Protein AF-A0A1V5J7W5-F1 (afdb_monomer_lite)

Foldseek 3Di:
DPPVPDDPVVVVVVVVLVVCQLAQPDDDDSSLVSVLVVLLLLLDPCNVVVVVVVVVVCVVVVNDDDLVVVLVVVLVSLVNRDRPDPVSVVPRNDDNVVSSVVSVVSSVVVVVVD

Secondary structure (DSSP, 8-state):
--TT---HHHHHHHHHHHHHTT-S---HHHHHHHHHHHHGGGGSTTHHHHHHHHHHHHHHTT----HHHHHHHHHHHHHHS---SHHHHHH-SS-HHHHHHHHHHHHHHHHTT-

Sequence (114 aa):
MSFYGFGPHTLEAVRELIASASSPEQTGMAGRVLHDAVYDFTGRVDFISMVDKLYREEKAYGKTGDPQVWFSELASRIGENRFLTETARRLRAVAEDEQLRALREFAGGRLDNA

Structure (mmCIF, N/CA/C/O backbone):
data_AF-A0A1V5J7W5-F1
#
_entry.id   AF-A0A1V5J7W5-F1
#
loop_
_atom_site.group_PDB
_atom_site.id
_atom_site.type_symbol
_atom_site.label_atom_id
_atom_site.label_alt_id
_atom_site.label_comp_id
_atom_site.label_asym_id
_atom_site.label_entity_id
_atom_site.label_seq_id
_atom_site.pdbx_PDB_ins_code
_atom_site.Cartn_x
_atom_site.Cartn_y
_atom_site.Cartn_z
_atom_site.occupancy
_atom_site.B_iso_or_equiv
_atom_site.auth_seq_id
_atom_site.auth_comp_id
_atom_site.auth_asym_id
_atom_site.auth_atom_id
_atom_site.pdbx_PDB_model_num
ATOM 1 N N . MET A 1 1 ? 33.704 -0.403 -13.407 1.00 49.72 1 MET A N 1
ATOM 2 C CA . MET A 1 1 ? 32.576 -1.282 -13.790 1.00 49.72 1 MET A CA 1
ATOM 3 C C . MET A 1 1 ? 31.672 -1.441 -12.579 1.00 49.72 1 MET A C 1
ATOM 5 O O . MET A 1 1 ? 32.203 -1.599 -11.487 1.00 49.72 1 MET A O 1
ATOM 9 N N . SER A 1 2 ? 30.351 -1.334 -12.739 1.00 67.44 2 SER A N 1
ATOM 10 C CA . SER A 1 2 ? 29.397 -1.630 -11.660 1.00 67.44 2 SER A CA 1
ATOM 11 C C . SER A 1 2 ? 29.455 -3.130 -11.322 1.00 67.44 2 SER A C 1
ATOM 13 O O . SER A 1 2 ? 29.638 -3.949 -12.220 1.00 67.44 2 SER A O 1
ATOM 15 N N . PHE A 1 3 ? 29.322 -3.498 -10.041 1.00 77.38 3 PHE A N 1
ATOM 16 C CA . PHE A 1 3 ? 29.461 -4.889 -9.560 1.00 77.38 3 PHE A CA 1
ATOM 17 C C . PHE A 1 3 ? 28.509 -5.874 -10.265 1.00 77.38 3 PHE A C 1
ATOM 19 O O . PHE A 1 3 ? 28.856 -7.029 -10.480 1.00 77.38 3 PHE A O 1
ATOM 26 N N . TYR A 1 4 ? 27.337 -5.391 -10.688 1.00 84.50 4 TYR A N 1
ATOM 27 C CA . TYR A 1 4 ? 26.308 -6.178 -11.374 1.00 84.50 4 TYR A CA 1
ATOM 28 C C . TYR A 1 4 ? 26.312 -6.031 -12.907 1.00 84.50 4 TYR A C 1
ATOM 30 O O . TYR A 1 4 ? 25.417 -6.540 -13.571 1.00 84.50 4 TYR A O 1
ATOM 38 N N . GLY A 1 5 ? 27.279 -5.316 -13.493 1.00 87.25 5 GLY A N 1
ATOM 39 C CA . GLY A 1 5 ? 27.411 -5.190 -14.951 1.00 87.25 5 GLY A CA 1
ATOM 40 C C . GLY A 1 5 ? 26.382 -4.287 -15.647 1.00 87.25 5 GLY A C 1
ATOM 41 O O . GLY A 1 5 ? 26.404 -4.181 -16.871 1.00 87.25 5 GLY A O 1
ATOM 42 N N . PHE A 1 6 ? 25.504 -3.602 -14.909 1.00 88.19 6 PHE A N 1
ATOM 43 C CA . PHE A 1 6 ? 24.546 -2.655 -15.487 1.00 88.19 6 PHE A CA 1
ATOM 44 C C . PHE A 1 6 ? 25.209 -1.337 -15.896 1.00 88.19 6 PHE A C 1
ATOM 46 O O . PHE A 1 6 ? 26.028 -0.777 -15.156 1.00 88.19 6 PHE A O 1
ATOM 53 N N . GLY A 1 7 ? 24.820 -0.826 -17.066 1.00 92.81 7 GLY A N 1
ATOM 54 C CA . GLY A 1 7 ? 25.260 0.475 -17.558 1.00 92.81 7 GLY A CA 1
ATOM 55 C C . GLY A 1 7 ? 24.638 1.649 -16.781 1.00 92.81 7 GLY A C 1
ATOM 56 O O . GLY A 1 7 ? 23.600 1.475 -16.136 1.00 92.81 7 GLY A O 1
ATOM 57 N N . PRO A 1 8 ? 25.222 2.861 -16.868 1.00 90.75 8 PRO A N 1
ATOM 58 C CA . PRO A 1 8 ? 24.736 4.042 -16.146 1.00 90.75 8 PRO A CA 1
ATOM 59 C C . PRO A 1 8 ? 23.266 4.385 -16.426 1.00 90.75 8 PRO A C 1
ATOM 61 O O . PRO A 1 8 ? 22.532 4.717 -15.503 1.00 90.75 8 PRO A O 1
ATOM 64 N N . HIS A 1 9 ? 22.812 4.235 -17.674 1.00 91.75 9 HIS A N 1
ATOM 65 C CA . HIS A 1 9 ? 21.417 4.489 -18.051 1.00 91.75 9 HIS A CA 1
ATOM 66 C C . HIS A 1 9 ? 20.428 3.554 -17.352 1.00 91.75 9 HIS A C 1
ATOM 68 O O . HIS A 1 9 ? 19.374 3.993 -16.907 1.00 91.75 9 HIS A O 1
ATOM 74 N N . THR A 1 10 ? 20.765 2.267 -17.232 1.00 92.25 10 THR A N 1
ATOM 75 C CA . THR A 1 10 ? 19.920 1.297 -16.523 1.00 92.25 10 THR A CA 1
ATOM 76 C C . THR A 1 10 ? 19.856 1.623 -15.040 1.00 92.25 10 THR A C 1
ATOM 78 O O . THR A 1 10 ? 18.783 1.557 -14.450 1.00 92.25 10 THR A O 1
ATOM 81 N N . LEU A 1 11 ? 20.992 1.997 -14.444 1.00 91.50 11 LEU A N 1
ATOM 82 C CA . LEU A 1 11 ? 21.034 2.383 -13.040 1.00 91.50 11 LEU A CA 1
ATOM 83 C C . LEU A 1 11 ? 20.133 3.591 -12.772 1.00 91.50 11 LEU A C 1
ATOM 85 O O . LEU A 1 11 ? 19.362 3.559 -11.818 1.00 91.50 11 LEU A O 1
ATOM 89 N N . GLU A 1 12 ? 20.196 4.620 -13.618 1.00 92.88 12 GLU A N 1
ATOM 90 C CA . GLU A 1 12 ? 19.371 5.814 -13.435 1.00 92.88 12 GLU A CA 1
ATOM 91 C C . GLU A 1 12 ? 17.881 5.516 -13.631 1.00 92.88 12 GLU A C 1
ATOM 93 O O . GLU A 1 12 ? 17.081 5.852 -12.764 1.00 92.88 12 GLU A O 1
ATOM 98 N N . ALA A 1 13 ? 17.516 4.761 -14.671 1.00 92.25 13 ALA A N 1
ATOM 99 C CA . ALA A 1 13 ? 16.128 4.352 -14.889 1.00 92.25 13 ALA A CA 1
ATOM 100 C C . ALA A 1 13 ? 15.554 3.549 -13.704 1.00 92.25 13 ALA A C 1
ATOM 102 O O . ALA A 1 13 ? 14.399 3.727 -13.324 1.00 92.25 13 ALA A O 1
ATOM 103 N N . VAL A 1 14 ? 16.355 2.672 -13.087 1.00 93.62 14 VAL A N 1
ATOM 104 C CA . VAL A 1 14 ? 15.935 1.922 -11.892 1.00 93.62 14 VAL A CA 1
ATOM 105 C C . VAL A 1 14 ? 15.791 2.842 -10.679 1.00 93.62 14 VAL A C 1
ATOM 107 O O . VAL A 1 14 ? 14.845 2.679 -9.912 1.00 93.62 14 VAL A O 1
ATOM 110 N N . ARG A 1 15 ? 16.692 3.816 -10.495 1.00 93.88 15 ARG A N 1
ATOM 111 C CA . ARG A 1 15 ? 16.582 4.798 -9.404 1.00 93.88 15 ARG A CA 1
ATOM 112 C C . ARG A 1 15 ? 15.307 5.622 -9.527 1.00 93.88 15 ARG A C 1
ATOM 114 O O . ARG A 1 15 ? 14.613 5.780 -8.528 1.00 93.88 15 ARG A O 1
ATOM 121 N N . GLU A 1 16 ? 14.988 6.088 -10.731 1.00 94.12 16 GLU A N 1
ATOM 122 C CA . GLU A 1 16 ? 13.747 6.812 -11.013 1.00 94.12 16 GLU A CA 1
ATOM 123 C C . GLU A 1 16 ? 12.516 5.945 -10.720 1.00 94.12 16 GLU A C 1
ATOM 125 O O . GLU A 1 16 ? 11.628 6.387 -9.994 1.00 94.12 16 GLU A O 1
ATOM 130 N N . LEU A 1 17 ? 12.498 4.690 -11.191 1.00 95.81 17 LEU A N 1
ATOM 131 C CA . LEU A 1 17 ? 11.405 3.747 -10.920 1.00 95.81 17 LEU A CA 1
ATOM 132 C C . LEU A 1 17 ? 11.196 3.497 -9.423 1.00 95.81 17 LEU A C 1
ATOM 134 O O . LEU A 1 17 ? 10.060 3.470 -8.959 1.00 95.81 17 LEU A O 1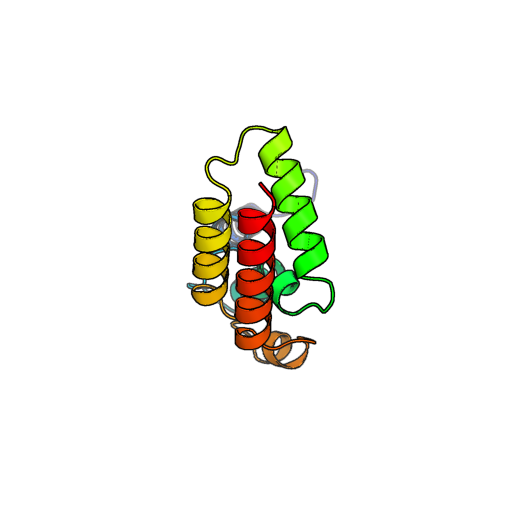
ATOM 138 N N . ILE A 1 18 ? 12.274 3.304 -8.657 1.00 95.88 18 ILE A N 1
ATOM 139 C CA . ILE A 1 18 ? 12.183 3.094 -7.205 1.00 95.88 18 ILE A CA 1
ATOM 140 C C . ILE A 1 18 ? 11.667 4.360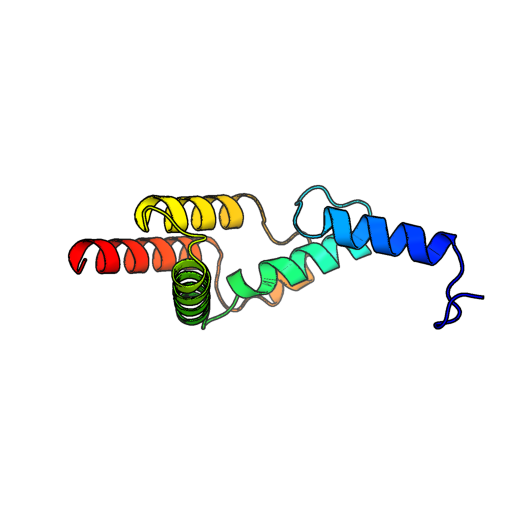 -6.516 1.00 95.88 18 ILE A C 1
ATOM 142 O O . ILE A 1 18 ? 10.815 4.268 -5.635 1.00 95.88 18 ILE A O 1
ATOM 146 N N . ALA A 1 19 ? 12.163 5.533 -6.913 1.00 95.75 19 ALA A N 1
ATOM 147 C CA . ALA A 1 19 ? 11.775 6.804 -6.311 1.00 95.75 19 ALA A CA 1
ATOM 148 C C . ALA A 1 19 ? 10.299 7.147 -6.556 1.00 95.75 19 ALA A C 1
ATOM 150 O O . ALA A 1 19 ? 9.661 7.729 -5.680 1.00 95.75 19 ALA A O 1
ATOM 151 N N . SER A 1 20 ? 9.746 6.777 -7.715 1.00 95.50 20 SER A N 1
ATOM 152 C CA . SER A 1 20 ? 8.338 7.013 -8.034 1.00 95.50 20 SER A CA 1
ATOM 153 C C . SER A 1 20 ? 7.410 5.882 -7.596 1.00 95.50 20 SER A C 1
ATOM 155 O O . SER A 1 20 ? 6.203 6.070 -7.666 1.00 95.50 20 SER A O 1
ATOM 157 N N . ALA A 1 21 ? 7.915 4.729 -7.143 1.00 96.25 21 ALA A N 1
ATOM 158 C CA . ALA A 1 21 ? 7.147 3.486 -7.012 1.00 96.25 21 ALA A CA 1
ATOM 159 C C . ALA A 1 21 ? 5.821 3.614 -6.241 1.00 96.25 21 ALA A C 1
ATOM 161 O O . ALA A 1 21 ? 4.859 2.935 -6.573 1.00 96.25 21 ALA A O 1
ATOM 162 N N . SER A 1 22 ? 5.741 4.473 -5.224 1.00 95.31 22 SER A N 1
ATOM 163 C CA . SER A 1 22 ? 4.534 4.644 -4.407 1.00 95.31 22 SER A CA 1
ATOM 164 C C . SER A 1 22 ? 3.567 5.725 -4.904 1.00 95.31 22 SER A C 1
ATOM 166 O O . SER A 1 22 ? 2.546 5.926 -4.255 1.00 95.31 22 SER A O 1
ATOM 168 N N . SER A 1 23 ? 3.883 6.442 -5.987 1.00 95.06 23 SER A N 1
ATOM 169 C CA . SER A 1 23 ? 3.038 7.498 -6.572 1.00 95.06 23 SER A CA 1
ATOM 170 C C . SER A 1 23 ? 2.111 6.920 -7.650 1.00 95.06 23 SER A C 1
ATOM 172 O O . SER A 1 23 ? 2.546 6.089 -8.444 1.00 95.06 23 SER A O 1
ATOM 174 N N . PRO A 1 24 ? 0.842 7.343 -7.741 1.00 95.06 24 PRO A N 1
ATOM 175 C CA . PRO A 1 24 ? -0.049 6.879 -8.804 1.00 95.06 24 PRO A CA 1
ATOM 176 C C . PRO A 1 24 ? 0.312 7.472 -10.184 1.00 95.06 24 PRO A C 1
ATOM 178 O O . PRO A 1 24 ? -0.065 6.922 -11.224 1.00 95.06 24 PRO A O 1
ATOM 181 N N . GLU A 1 25 ? 1.085 8.562 -10.230 1.00 95.19 25 GLU A N 1
ATOM 182 C CA . GLU A 1 25 ? 1.568 9.209 -11.452 1.00 95.19 25 GLU A CA 1
ATOM 183 C C . GLU A 1 25 ? 2.753 8.455 -12.076 1.00 95.19 25 GLU A C 1
ATOM 185 O O . GLU A 1 25 ? 3.906 8.881 -12.040 1.00 95.19 25 GLU A O 1
ATOM 190 N N . GLN A 1 26 ? 2.463 7.316 -12.702 1.00 95.81 26 GLN A N 1
ATOM 191 C CA . GLN A 1 26 ? 3.495 6.477 -13.311 1.00 95.81 26 GLN A CA 1
ATOM 192 C C . GLN A 1 26 ? 3.746 6.772 -14.792 1.00 95.81 26 GLN A C 1
ATOM 194 O O . GLN A 1 26 ? 2.822 6.812 -15.622 1.00 95.81 26 GLN A O 1
ATOM 199 N N . THR A 1 27 ? 5.032 6.864 -15.145 1.00 88.06 27 THR A N 1
ATOM 200 C CA . THR A 1 27 ? 5.515 6.912 -16.526 1.00 88.06 27 THR A CA 1
ATOM 201 C C . THR A 1 27 ? 5.823 5.493 -17.024 1.00 88.06 27 THR A C 1
ATOM 203 O O . THR A 1 27 ? 6.578 4.723 -16.434 1.00 88.06 27 THR A O 1
ATOM 206 N N . GLY A 1 28 ? 5.200 5.106 -18.140 1.00 93.12 28 GLY A N 1
ATOM 207 C CA . GLY A 1 28 ? 5.414 3.787 -18.745 1.00 93.12 28 GLY A CA 1
ATOM 208 C C . GLY A 1 28 ? 4.782 2.612 -17.985 1.00 93.12 28 GLY A C 1
ATOM 209 O O . GLY A 1 28 ? 4.035 2.779 -17.026 1.00 93.12 28 GLY A O 1
ATOM 210 N N . MET A 1 29 ? 5.017 1.394 -18.481 1.00 96.94 29 MET A N 1
ATOM 211 C CA . MET A 1 29 ? 4.395 0.177 -17.938 1.00 96.94 29 MET A CA 1
ATOM 212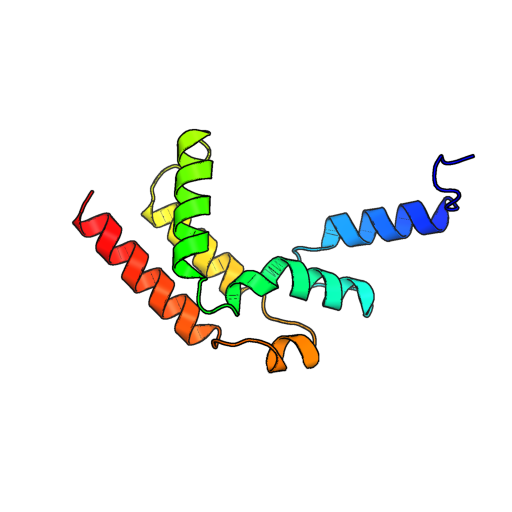 C C . MET A 1 29 ? 5.119 -0.355 -16.696 1.00 96.94 29 MET A C 1
ATOM 214 O O . MET A 1 29 ? 4.464 -0.795 -15.758 1.00 96.94 29 MET A O 1
ATOM 218 N N . ALA A 1 30 ? 6.454 -0.293 -16.668 1.00 96.50 30 ALA A N 1
ATOM 219 C CA . ALA A 1 30 ? 7.243 -0.799 -15.544 1.00 96.50 30 ALA A CA 1
ATOM 220 C C . ALA A 1 30 ? 6.889 -0.087 -14.229 1.00 96.50 30 ALA A C 1
ATOM 222 O O . ALA A 1 30 ? 6.668 -0.753 -13.223 1.00 96.50 30 ALA A O 1
ATOM 223 N N . GLY A 1 31 ? 6.746 1.242 -14.266 1.00 97.56 31 GLY A N 1
ATOM 224 C CA . GLY A 1 31 ? 6.316 2.030 -13.112 1.00 97.56 31 GLY A CA 1
ATOM 225 C C . GLY A 1 31 ? 4.913 1.656 -12.633 1.00 97.56 31 GLY A C 1
ATOM 226 O O . GLY A 1 31 ? 4.709 1.442 -11.445 1.00 97.56 31 GLY A O 1
ATOM 227 N N . ARG A 1 32 ? 3.957 1.467 -13.558 1.00 98.12 32 ARG A N 1
ATOM 228 C CA . ARG A 1 32 ? 2.591 1.024 -13.213 1.00 98.12 32 ARG A CA 1
ATOM 229 C C . ARG A 1 32 ? 2.570 -0.339 -12.527 1.00 98.12 32 ARG A C 1
ATOM 231 O O . ARG A 1 32 ? 1.868 -0.508 -11.542 1.00 98.12 32 ARG A O 1
ATOM 238 N N . VAL A 1 33 ? 3.344 -1.296 -13.040 1.00 97.81 33 VAL A N 1
ATOM 239 C CA . VAL A 1 33 ? 3.457 -2.633 -12.438 1.00 97.81 33 VAL A CA 1
ATOM 240 C C . VAL A 1 33 ? 4.119 -2.561 -11.062 1.00 97.81 33 VAL A C 1
ATOM 242 O O . VAL A 1 33 ? 3.689 -3.253 -10.144 1.00 97.81 33 VAL A O 1
ATOM 245 N N . LEU A 1 34 ? 5.151 -1.727 -10.903 1.00 97.75 34 LEU A N 1
ATOM 246 C CA . LEU A 1 34 ? 5.832 -1.566 -9.622 1.00 97.75 34 LEU A CA 1
ATOM 247 C C . LEU A 1 34 ? 4.936 -0.885 -8.577 1.00 97.75 34 LEU A C 1
ATOM 249 O O . LEU A 1 34 ? 4.905 -1.338 -7.438 1.00 97.75 34 LEU A O 1
ATOM 253 N N . HIS A 1 35 ? 4.173 0.140 -8.966 1.00 97.88 35 HIS A N 1
ATOM 254 C CA . HIS A 1 35 ? 3.166 0.770 -8.106 1.00 97.88 35 HIS A CA 1
ATOM 255 C C . HIS A 1 35 ? 2.106 -0.225 -7.649 1.00 97.88 35 HIS A C 1
ATOM 257 O O . HIS A 1 35 ? 1.880 -0.365 -6.448 1.00 97.88 35 HIS A O 1
ATOM 263 N N . ASP A 1 36 ? 1.557 -1.008 -8.579 1.00 97.38 36 ASP A N 1
ATOM 264 C CA . ASP A 1 36 ? 0.613 -2.070 -8.235 1.00 97.38 36 ASP A CA 1
ATOM 265 C C . ASP A 1 36 ? 1.216 -3.060 -7.229 1.00 97.38 36 ASP A C 1
ATOM 267 O O . ASP A 1 36 ? 0.542 -3.453 -6.283 1.00 97.38 36 ASP A O 1
ATOM 271 N N . ALA A 1 37 ? 2.496 -3.421 -7.376 1.00 96.38 37 ALA A N 1
ATOM 272 C CA . ALA A 1 37 ? 3.184 -4.310 -6.442 1.00 96.38 37 ALA A CA 1
ATOM 273 C C . ALA A 1 37 ? 3.393 -3.685 -5.048 1.00 96.38 37 ALA A C 1
ATOM 275 O O . ALA A 1 37 ? 3.296 -4.395 -4.047 1.00 96.38 37 ALA A O 1
ATOM 276 N N . VAL A 1 38 ? 3.646 -2.372 -4.957 1.00 96.06 38 VAL A N 1
ATOM 277 C CA . VAL A 1 38 ? 3.737 -1.648 -3.672 1.00 96.06 38 VAL A CA 1
ATOM 278 C C . VAL A 1 38 ? 2.404 -1.702 -2.919 1.00 96.06 38 VAL A C 1
ATOM 280 O O . VAL A 1 38 ? 2.396 -1.877 -1.700 1.00 96.06 38 VAL A O 1
ATOM 283 N N . TYR A 1 39 ? 1.282 -1.587 -3.634 1.00 95.56 39 TYR A N 1
ATOM 284 C CA . TYR A 1 39 ? -0.064 -1.553 -3.053 1.00 95.56 39 TYR A CA 1
ATOM 285 C C . TYR A 1 39 ? -0.802 -2.900 -3.081 1.00 95.56 39 TYR A C 1
ATOM 287 O O . TYR A 1 39 ? -1.923 -2.983 -2.580 1.00 95.56 39 TYR A O 1
ATOM 295 N N . ASP A 1 40 ? -0.180 -3.976 -3.574 1.00 95.25 40 ASP A N 1
ATOM 296 C CA . ASP A 1 40 ? -0.792 -5.310 -3.708 1.00 95.25 40 ASP A CA 1
ATOM 297 C C . ASP A 1 40 ? -1.366 -5.839 -2.387 1.00 95.25 40 ASP A C 1
ATOM 299 O O . ASP A 1 40 ? -2.417 -6.481 -2.359 1.00 95.25 40 ASP A O 1
ATOM 303 N N . PHE A 1 41 ? -0.743 -5.479 -1.259 1.00 93.12 41 PHE A N 1
ATOM 304 C CA . PHE A 1 41 ? -1.217 -5.879 0.066 1.00 93.12 41 PHE A CA 1
ATOM 305 C C . PHE A 1 41 ? -2.658 -5.440 0.363 1.00 93.12 41 PHE A C 1
ATOM 307 O O . PHE A 1 41 ? -3.350 -6.107 1.133 1.00 93.12 41 PHE A O 1
ATOM 314 N N . THR A 1 42 ? -3.128 -4.365 -0.275 1.00 93.75 42 THR A N 1
ATOM 315 C CA . THR A 1 42 ? -4.501 -3.861 -0.144 1.00 93.75 42 THR A CA 1
ATOM 316 C C . THR A 1 42 ?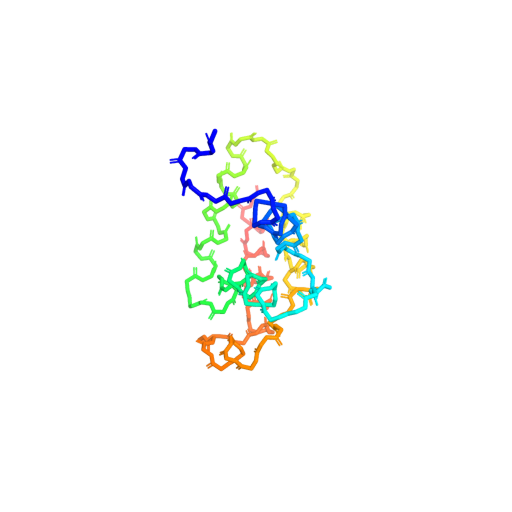 -5.526 -4.784 -0.796 1.00 93.75 42 THR A C 1
ATOM 318 O O . THR A 1 42 ? -6.684 -4.759 -0.414 1.00 93.75 42 THR A O 1
ATOM 321 N N . GLY A 1 43 ? -5.135 -5.652 -1.731 1.00 93.31 43 GLY A N 1
ATOM 322 C CA . GLY A 1 43 ? -6.033 -6.606 -2.387 1.00 93.31 43 GLY A CA 1
ATOM 323 C C . GLY A 1 43 ? -6.139 -7.964 -1.689 1.00 93.31 43 GLY A C 1
ATOM 324 O O . GLY A 1 43 ? -6.846 -8.843 -2.188 1.00 93.31 43 GLY A O 1
ATOM 325 N N . ARG A 1 44 ? -5.424 -8.174 -0.575 1.00 95.44 44 ARG A N 1
ATOM 326 C CA . ARG A 1 44 ? -5.263 -9.491 0.059 1.00 95.44 44 ARG A CA 1
ATOM 327 C C . ARG A 1 44 ? -6.259 -9.758 1.185 1.00 95.44 44 ARG A C 1
ATOM 329 O O . ARG A 1 44 ? -6.617 -8.870 1.950 1.00 95.44 44 ARG A O 1
ATOM 336 N N . VAL A 1 45 ? -6.621 -11.027 1.358 1.00 95.81 45 VAL A N 1
ATOM 337 C CA . VAL A 1 45 ? -7.539 -11.482 2.422 1.00 95.81 45 VAL A CA 1
ATOM 338 C C . VAL A 1 45 ? -6.987 -11.290 3.840 1.00 95.81 45 VAL A C 1
ATOM 340 O O . VAL A 1 45 ? -7.750 -11.156 4.788 1.00 95.81 45 VAL A O 1
ATOM 343 N N . ASP A 1 46 ? -5.663 -11.257 4.000 1.00 96.06 46 ASP A N 1
ATOM 344 C CA . ASP A 1 46 ? -4.968 -11.072 5.279 1.00 96.06 46 ASP A CA 1
ATOM 345 C C . ASP A 1 46 ? -4.593 -9.604 5.563 1.00 96.06 46 ASP A C 1
ATOM 347 O O . ASP A 1 46 ? -3.830 -9.330 6.493 1.00 96.06 46 ASP A O 1
ATOM 351 N N . PHE A 1 47 ? -5.150 -8.658 4.797 1.00 95.75 47 PHE A N 1
ATOM 352 C CA . PHE A 1 47 ? -4.871 -7.220 4.875 1.00 95.75 47 PHE A CA 1
ATOM 353 C C . PHE A 1 47 ? -4.897 -6.663 6.306 1.00 95.75 47 PHE A C 1
ATOM 355 O O . PHE A 1 47 ? -3.895 -6.113 6.760 1.00 95.75 47 PHE A O 1
ATOM 362 N N . ILE A 1 48 ? -5.981 -6.868 7.064 1.00 96.00 48 ILE A N 1
ATOM 363 C CA . ILE A 1 48 ? -6.106 -6.331 8.434 1.00 96.00 48 ILE A CA 1
ATOM 364 C C . ILE A 1 48 ? -5.027 -6.884 9.370 1.00 96.00 48 ILE A C 1
ATOM 366 O O . ILE A 1 48 ? -4.450 -6.146 10.167 1.00 96.00 48 ILE A O 1
ATOM 370 N N . SER A 1 49 ? -4.697 -8.171 9.240 1.00 95.62 49 SER A N 1
ATOM 371 C CA . SER A 1 49 ? -3.637 -8.787 10.045 1.00 95.62 49 SER A CA 1
ATOM 372 C C . SER A 1 49 ? -2.252 -8.227 9.706 1.00 95.62 49 SER A C 1
ATOM 374 O O . SER A 1 49 ? -1.419 -8.088 10.601 1.00 95.62 49 SER A O 1
ATOM 376 N N . MET A 1 50 ? -1.984 -7.898 8.438 1.00 95.81 50 MET A N 1
ATOM 377 C CA . MET A 1 50 ? -0.748 -7.209 8.049 1.00 95.81 50 MET A CA 1
ATOM 378 C C . MET A 1 50 ? -0.707 -5.770 8.562 1.00 95.81 50 MET A C 1
ATOM 380 O O . MET A 1 50 ? 0.317 -5.350 9.095 1.00 95.81 50 MET A O 1
ATOM 384 N N . VAL A 1 51 ? -1.813 -5.034 8.449 1.00 95.56 51 VAL A N 1
ATOM 385 C CA . VAL A 1 51 ? -1.909 -3.648 8.919 1.00 95.56 51 VAL A CA 1
ATOM 386 C C . VAL A 1 51 ? -1.687 -3.552 10.430 1.00 95.56 51 VAL A C 1
ATOM 388 O O . VAL A 1 51 ? -0.931 -2.694 10.874 1.00 95.56 51 VAL A O 1
ATOM 391 N N . ASP A 1 52 ? -2.272 -4.449 11.229 1.00 95.31 52 ASP A N 1
ATOM 392 C CA . ASP A 1 52 ? -2.043 -4.475 12.681 1.00 95.31 52 ASP A CA 1
ATOM 393 C C . ASP A 1 52 ? -0.576 -4.767 13.030 1.00 95.31 52 ASP A C 1
ATOM 395 O O . ASP A 1 52 ? -0.017 -4.143 13.931 1.00 95.31 52 ASP A O 1
ATOM 399 N N . LYS A 1 53 ? 0.084 -5.674 12.296 1.00 96.06 53 LYS A N 1
ATOM 400 C CA . LYS A 1 53 ? 1.523 -5.933 12.471 1.00 96.06 53 LYS A CA 1
ATOM 401 C C . LYS A 1 53 ? 2.357 -4.694 12.152 1.00 96.06 53 LYS A C 1
ATOM 403 O O . LYS A 1 53 ? 3.195 -4.329 12.972 1.00 96.06 53 LYS A O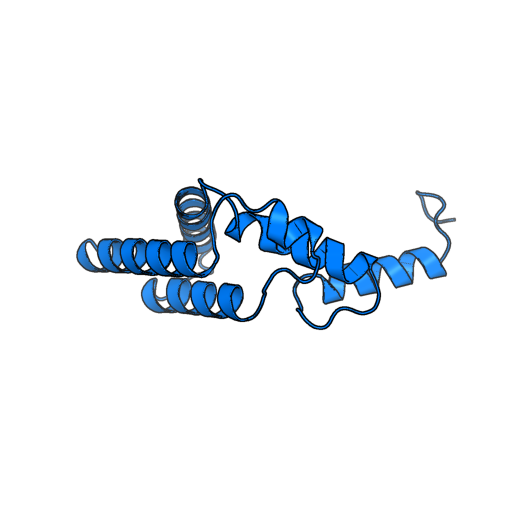 1
ATOM 408 N N . LEU A 1 54 ? 2.084 -4.033 11.024 1.00 95.44 54 LEU A N 1
ATOM 409 C CA . LEU A 1 54 ? 2.764 -2.799 10.625 1.00 95.44 54 LEU A CA 1
ATOM 410 C C . LEU A 1 54 ? 2.580 -1.701 11.679 1.00 95.44 54 LEU A C 1
ATOM 412 O O . LEU A 1 54 ? 3.555 -1.100 12.116 1.00 95.44 54 LEU A O 1
ATOM 416 N N . TYR A 1 55 ? 1.348 -1.489 12.147 1.00 95.81 55 TYR A N 1
ATOM 417 C CA . TYR A 1 55 ? 1.059 -0.507 13.190 1.00 95.81 55 TYR A CA 1
ATOM 418 C C . TYR A 1 55 ? 1.848 -0.791 14.475 1.00 95.81 55 TYR A C 1
ATOM 420 O O . TYR A 1 55 ? 2.457 0.109 15.050 1.00 95.81 55 TYR A O 1
ATOM 428 N N . ARG A 1 56 ? 1.864 -2.049 14.939 1.00 94.81 56 ARG A N 1
ATOM 429 C CA . ARG A 1 56 ? 2.613 -2.443 16.145 1.00 94.81 56 ARG A CA 1
ATOM 430 C C . ARG A 1 56 ? 4.114 -2.234 15.978 1.00 94.81 56 ARG A C 1
ATOM 432 O O . ARG A 1 56 ? 4.758 -1.786 16.924 1.00 94.81 56 ARG A O 1
ATOM 439 N N . GLU A 1 57 ? 4.654 -2.554 14.806 1.00 97.12 57 GLU A N 1
ATOM 440 C CA . GLU A 1 57 ? 6.062 -2.339 14.481 1.00 97.12 57 GLU A CA 1
ATOM 441 C C . GLU A 1 57 ? 6.407 -0.846 14.512 1.00 97.12 57 GLU A C 1
ATOM 443 O O . GLU A 1 57 ? 7.284 -0.428 15.267 1.00 97.12 57 GLU A O 1
ATOM 448 N N . GLU A 1 58 ? 5.674 -0.013 13.774 1.00 96.12 58 GLU A N 1
ATOM 449 C CA . GLU A 1 58 ? 5.908 1.432 13.746 1.00 96.12 58 GLU A CA 1
ATOM 450 C C . GLU A 1 58 ? 5.731 2.075 15.125 1.00 96.12 58 GLU A C 1
ATOM 452 O O . GLU A 1 58 ? 6.524 2.940 15.507 1.00 96.12 58 GLU A O 1
ATOM 457 N N . LYS A 1 59 ? 4.756 1.605 15.912 1.00 94.50 59 LYS A N 1
ATOM 458 C CA . LYS A 1 59 ? 4.561 2.041 17.296 1.00 94.50 59 LYS A CA 1
ATOM 459 C C . LYS A 1 59 ? 5.755 1.687 18.176 1.00 94.50 59 LYS A C 1
ATOM 461 O O . LYS A 1 59 ? 6.201 2.532 18.949 1.00 94.50 59 LYS A O 1
ATOM 466 N N . ALA A 1 60 ? 6.297 0.476 18.052 1.00 95.12 60 ALA A N 1
ATOM 467 C CA . ALA A 1 60 ? 7.478 0.052 18.804 1.00 95.12 60 ALA A CA 1
ATOM 468 C C . ALA A 1 60 ? 8.720 0.896 18.465 1.00 95.12 60 ALA A C 1
ATOM 470 O O . ALA A 1 60 ? 9.541 1.156 19.342 1.00 95.12 60 ALA A O 1
ATOM 471 N N . TYR A 1 61 ? 8.826 1.379 17.224 1.00 95.94 61 TYR A N 1
ATOM 472 C CA . TYR A 1 61 ? 9.874 2.309 16.792 1.00 95.94 61 TYR A CA 1
ATOM 473 C C . TYR A 1 61 ? 9.568 3.790 17.081 1.00 95.94 61 TYR A C 1
ATOM 475 O O . TYR A 1 61 ? 10.353 4.652 16.688 1.00 95.94 61 TYR A O 1
ATOM 483 N N . GLY A 1 62 ? 8.447 4.111 17.739 1.00 93.38 62 GLY A N 1
ATOM 484 C CA . GLY A 1 62 ? 8.055 5.490 18.047 1.00 93.38 62 GLY A CA 1
ATOM 485 C C . GLY A 1 62 ? 7.674 6.327 16.820 1.00 93.38 62 GLY A C 1
ATOM 486 O O . GLY A 1 62 ? 7.722 7.552 16.880 1.00 93.38 62 GLY A O 1
ATOM 487 N N . LYS A 1 63 ? 7.317 5.682 15.701 1.00 90.75 63 LYS A N 1
ATOM 488 C CA . LYS A 1 63 ? 6.927 6.343 14.443 1.00 90.75 63 LYS A CA 1
ATOM 489 C C . LYS A 1 63 ? 5.446 6.716 14.389 1.00 90.75 63 LYS A C 1
ATOM 491 O O . LYS A 1 63 ? 5.046 7.474 13.515 1.00 90.75 63 LYS A O 1
ATOM 496 N N . THR A 1 64 ? 4.634 6.186 15.301 1.00 88.19 64 THR A N 1
ATOM 497 C CA . THR A 1 64 ? 3.192 6.459 15.357 1.00 88.19 64 THR A CA 1
ATOM 498 C C . THR A 1 64 ? 2.859 7.382 16.520 1.00 88.19 64 THR A C 1
ATOM 500 O O . THR A 1 64 ? 3.327 7.151 17.637 1.00 88.19 64 THR A O 1
ATOM 503 N N . GLY A 1 65 ? 1.989 8.361 16.279 1.00 83.38 65 GLY A N 1
ATOM 504 C CA . GLY A 1 65 ? 1.330 9.136 17.328 1.00 83.38 65 GLY A CA 1
ATOM 505 C C . GLY A 1 65 ? -0.022 8.527 17.697 1.00 83.38 65 GLY A C 1
ATOM 506 O O . GLY A 1 65 ? -0.113 7.383 18.145 1.00 83.38 65 GLY A O 1
ATOM 507 N N . ASP A 1 66 ? -1.074 9.310 17.481 1.00 90.00 66 ASP A N 1
ATOM 508 C CA . ASP A 1 66 ? -2.460 8.899 17.683 1.00 90.00 66 ASP A CA 1
ATOM 509 C C . ASP A 1 66 ? -2.839 7.739 16.728 1.00 90.00 66 ASP A C 1
ATOM 511 O O . ASP A 1 66 ? -2.691 7.879 15.507 1.00 90.00 66 ASP A O 1
ATOM 515 N N . PRO A 1 67 ? -3.333 6.594 17.248 1.00 90.81 67 PRO A N 1
ATOM 516 C CA . PRO A 1 67 ? -3.829 5.501 16.417 1.00 90.81 67 PRO A CA 1
ATOM 517 C C . PRO A 1 67 ? -4.884 5.945 15.395 1.00 90.81 67 PRO A C 1
ATOM 519 O O . PRO A 1 67 ? -4.851 5.487 14.255 1.00 90.81 67 PRO A O 1
ATOM 522 N N . GLN A 1 68 ? -5.803 6.836 15.773 1.00 90.38 68 GLN A N 1
ATOM 523 C CA . GLN A 1 68 ? -6.866 7.316 14.892 1.00 90.38 68 GLN A CA 1
ATOM 524 C C . GLN A 1 68 ? -6.289 8.061 13.687 1.00 90.38 68 GLN A C 1
ATOM 526 O O . GLN A 1 68 ? -6.711 7.820 12.553 1.00 90.38 68 GLN A O 1
ATOM 531 N N . VAL A 1 69 ? -5.296 8.920 13.926 1.00 92.50 69 VAL A N 1
ATOM 532 C CA . VAL A 1 69 ? -4.582 9.637 12.861 1.00 92.50 69 VAL A CA 1
ATOM 533 C C . VAL A 1 69 ? -3.878 8.637 11.947 1.00 92.50 69 VAL A C 1
ATOM 535 O O . VAL A 1 69 ? -4.092 8.673 10.739 1.00 92.50 69 VAL A O 1
ATOM 538 N N . TRP A 1 70 ? -3.146 7.675 12.515 1.00 95.19 70 TRP A N 1
ATOM 539 C CA . TRP A 1 70 ? -2.407 6.675 11.740 1.00 95.19 70 TRP A CA 1
ATOM 540 C C . TRP A 1 70 ? -3.311 5.839 10.817 1.00 95.19 70 TRP A C 1
ATOM 542 O O . TRP A 1 70 ? -3.028 5.675 9.629 1.00 95.19 70 TRP A O 1
ATOM 552 N N . PHE A 1 71 ? -4.438 5.330 11.331 1.00 94.94 71 PHE A N 1
ATOM 553 C CA . PHE A 1 71 ? -5.380 4.553 10.516 1.00 94.94 71 PHE A CA 1
ATOM 554 C C . PHE A 1 71 ? -6.088 5.416 9.463 1.00 94.94 71 PHE A C 1
ATOM 556 O O . PHE A 1 71 ? -6.349 4.933 8.359 1.00 94.94 71 PHE A O 1
ATOM 563 N N . SER A 1 72 ? -6.375 6.685 9.771 1.00 93.31 72 SER A N 1
ATOM 564 C CA . SER A 1 72 ? -6.956 7.627 8.808 1.00 93.31 72 SER A CA 1
ATOM 565 C C . SER A 1 72 ? -5.989 7.939 7.662 1.00 93.31 72 SER A C 1
ATOM 567 O O . SER A 1 72 ? -6.398 7.942 6.501 1.00 93.31 72 SER A O 1
ATOM 569 N N . GLU A 1 73 ? -4.708 8.158 7.963 1.00 94.44 73 GLU A N 1
ATOM 570 C CA . GLU A 1 73 ? -3.660 8.379 6.960 1.00 94.44 73 GLU A CA 1
ATOM 571 C C . GLU A 1 73 ? -3.486 7.155 6.056 1.00 94.44 73 GLU A C 1
ATOM 573 O O . GLU A 1 73 ? -3.438 7.287 4.831 1.00 94.44 73 GLU A O 1
ATOM 578 N N . LEU A 1 74 ? -3.476 5.948 6.635 1.00 94.38 74 LEU A N 1
ATOM 579 C CA . LEU A 1 74 ? -3.433 4.711 5.860 1.00 94.38 74 LEU A CA 1
ATOM 580 C C . LEU A 1 74 ? -4.642 4.582 4.923 1.00 94.38 74 LEU A C 1
ATOM 582 O O . LEU A 1 74 ? -4.471 4.219 3.760 1.00 94.38 74 LEU A O 1
ATOM 586 N N . ALA A 1 75 ? -5.848 4.893 5.405 1.00 93.94 75 ALA A N 1
ATOM 587 C CA . ALA A 1 75 ? -7.056 4.855 4.586 1.00 93.94 75 ALA A CA 1
ATOM 588 C C . ALA A 1 75 ? -6.991 5.854 3.415 1.00 93.94 75 ALA A C 1
ATOM 590 O O . ALA A 1 75 ? -7.348 5.484 2.296 1.00 93.94 75 ALA A O 1
ATOM 591 N N . SER A 1 76 ? -6.497 7.080 3.648 1.00 93.50 76 SER A N 1
ATOM 592 C CA . SER A 1 76 ? -6.288 8.078 2.582 1.00 93.50 76 SER A CA 1
ATOM 593 C C . SER A 1 76 ? -5.293 7.567 1.549 1.00 93.50 76 SER A C 1
ATOM 595 O O . SER A 1 76 ? -5.596 7.530 0.359 1.00 93.50 76 SER A O 1
ATOM 597 N N . ARG A 1 77 ? -4.146 7.054 2.014 1.00 92.56 77 ARG A N 1
ATOM 598 C CA . ARG A 1 77 ? -3.095 6.521 1.145 1.00 92.56 77 ARG A CA 1
ATOM 599 C C . ARG A 1 77 ? -3.616 5.400 0.248 1.00 92.56 77 ARG A C 1
ATOM 601 O O . ARG A 1 77 ? -3.290 5.385 -0.930 1.00 92.56 77 ARG A O 1
ATOM 608 N N . ILE A 1 78 ? -4.424 4.481 0.779 1.00 91.50 78 ILE A N 1
ATOM 609 C CA . ILE A 1 78 ? -5.027 3.395 -0.012 1.00 91.50 78 ILE A CA 1
ATOM 610 C C . ILE A 1 78 ? -6.005 3.953 -1.052 1.00 91.50 78 ILE A C 1
ATOM 612 O O . ILE A 1 78 ? -5.934 3.563 -2.213 1.00 91.50 78 ILE A O 1
ATOM 616 N N . GLY A 1 79 ? -6.881 4.884 -0.664 1.00 91.31 79 GLY A N 1
ATOM 617 C CA . GLY A 1 79 ? -7.859 5.474 -1.585 1.00 91.31 79 GLY A CA 1
ATOM 618 C C . GLY A 1 79 ? -7.228 6.302 -2.711 1.00 91.31 79 GLY A C 1
ATOM 619 O O . GLY A 1 79 ? -7.737 6.319 -3.830 1.00 91.31 79 GLY A O 1
ATOM 620 N N . GLU A 1 80 ? -6.104 6.964 -2.436 1.00 93.06 80 GLU A N 1
ATOM 621 C CA . GLU A 1 80 ? -5.338 7.742 -3.419 1.00 93.06 80 GLU A CA 1
ATOM 622 C C . GLU A 1 80 ? -4.516 6.855 -4.371 1.00 93.06 80 GLU A C 1
ATOM 624 O O . GLU A 1 80 ? -4.195 7.272 -5.484 1.00 93.06 80 GLU A O 1
ATOM 629 N N . ASN A 1 81 ? -4.191 5.620 -3.970 1.00 93.50 81 ASN A N 1
ATOM 630 C CA . ASN A 1 81 ? -3.255 4.745 -4.677 1.00 93.50 81 ASN A CA 1
ATOM 631 C C . ASN A 1 81 ? -3.913 3.465 -5.187 1.00 93.50 81 ASN A C 1
ATOM 633 O O . ASN A 1 81 ? -3.640 2.354 -4.731 1.00 93.50 81 ASN A O 1
ATOM 637 N N . ARG A 1 82 ? -4.767 3.634 -6.192 1.00 91.38 82 ARG A N 1
ATOM 638 C CA . ARG A 1 82 ? -5.474 2.527 -6.842 1.00 91.38 82 ARG A CA 1
ATOM 639 C C . ARG A 1 82 ? -4.582 1.748 -7.797 1.00 91.38 82 ARG A C 1
ATOM 641 O O . ARG A 1 82 ? -3.690 2.319 -8.417 1.00 91.38 82 ARG A O 1
ATOM 648 N N . PHE A 1 83 ? -4.928 0.479 -8.018 1.00 95.19 83 PHE A N 1
ATOM 649 C CA . PHE A 1 83 ? -4.280 -0.336 -9.043 1.00 95.19 83 PHE A CA 1
ATOM 650 C C . PHE A 1 83 ? -4.392 0.301 -10.432 1.00 95.19 83 PHE A C 1
ATOM 652 O O . PHE A 1 83 ? -5.495 0.575 -10.920 1.00 95.19 83 PHE A O 1
ATOM 659 N N . LEU A 1 84 ? -3.253 0.473 -11.092 1.00 96.88 84 LEU A N 1
ATOM 660 C CA . LEU A 1 84 ? -3.076 1.117 -12.384 1.00 96.88 84 LEU A CA 1
ATOM 661 C C . LEU A 1 84 ? -3.242 0.130 -13.543 1.00 96.88 84 LEU A C 1
ATOM 663 O O . LEU A 1 84 ? -3.804 0.505 -14.580 1.00 96.88 84 LEU A O 1
ATOM 667 N N . THR A 1 85 ? -2.836 -1.134 -13.387 1.00 97.44 85 THR A N 1
ATOM 668 C CA . THR A 1 85 ? -2.958 -2.149 -14.446 1.00 97.44 85 THR A CA 1
ATOM 669 C C . THR A 1 85 ? -4.246 -2.971 -14.359 1.00 97.44 85 THR A C 1
ATOM 671 O O . THR A 1 85 ? -4.796 -3.238 -13.290 1.00 97.44 85 THR A O 1
ATOM 674 N N . GLU A 1 86 ? -4.725 -3.430 -15.520 1.00 96.94 86 GLU A N 1
ATOM 675 C CA . GLU A 1 86 ? -5.857 -4.364 -15.610 1.00 96.94 86 GLU A CA 1
ATOM 676 C C . GLU A 1 86 ? -5.573 -5.691 -14.902 1.00 96.94 86 GLU A C 1
ATOM 678 O O . GLU A 1 86 ? -6.468 -6.279 -14.300 1.00 96.94 86 GLU A O 1
ATOM 683 N N . THR A 1 87 ? -4.327 -6.163 -14.962 1.00 96.62 87 THR A N 1
ATOM 684 C CA . THR A 1 87 ? -3.920 -7.423 -14.338 1.00 96.62 87 THR A CA 1
ATOM 685 C C . THR A 1 87 ? -4.056 -7.348 -12.821 1.00 96.62 87 THR A C 1
ATOM 687 O O . THR A 1 87 ? -4.732 -8.196 -12.246 1.00 96.62 87 THR A O 1
ATOM 690 N N . ALA A 1 88 ? -3.506 -6.316 -12.174 1.00 96.12 88 ALA A N 1
ATOM 691 C CA . ALA A 1 88 ? -3.615 -6.161 -10.722 1.00 96.12 88 ALA A CA 1
ATOM 692 C C . ALA A 1 88 ? -5.076 -6.006 -10.268 1.00 96.12 88 ALA A C 1
ATOM 694 O O . ALA A 1 88 ? -5.517 -6.671 -9.329 1.00 96.12 88 ALA A O 1
ATOM 695 N N . ARG A 1 89 ? -5.884 -5.233 -11.014 1.00 95.25 89 ARG A N 1
ATOM 696 C CA . ARG A 1 89 ? -7.330 -5.111 -10.755 1.00 95.25 89 ARG A CA 1
ATOM 697 C C . ARG A 1 89 ? -8.075 -6.449 -10.798 1.00 95.25 89 ARG A C 1
ATOM 699 O O . ARG A 1 89 ? -9.066 -6.591 -10.087 1.00 95.25 89 ARG A O 1
ATOM 706 N N . ARG A 1 90 ? -7.633 -7.407 -11.620 1.00 95.00 90 ARG A N 1
ATOM 707 C CA . ARG A 1 90 ? -8.239 -8.748 -11.740 1.00 95.00 90 ARG A CA 1
ATOM 708 C C . ARG A 1 90 ? -7.710 -9.751 -10.721 1.00 95.00 90 ARG A C 1
ATOM 710 O O . ARG A 1 90 ? -8.445 -10.661 -10.362 1.00 95.00 90 ARG A O 1
ATOM 717 N N . LEU A 1 91 ? -6.452 -9.618 -10.305 1.00 94.69 91 LEU A N 1
ATOM 718 C CA . LEU A 1 91 ? -5.802 -10.561 -9.390 1.00 94.69 91 LEU A CA 1
ATOM 719 C C . LEU A 1 91 ? -6.129 -10.311 -7.914 1.00 94.69 91 LEU A C 1
ATOM 721 O O . LEU A 1 91 ? -5.922 -11.208 -7.099 1.00 94.69 91 LEU A O 1
ATOM 725 N N . ARG A 1 92 ? -6.651 -9.130 -7.561 1.00 93.19 92 ARG A N 1
ATOM 726 C CA . ARG A 1 92 ? -7.071 -8.840 -6.184 1.00 93.19 92 ARG A CA 1
ATOM 727 C C . ARG A 1 92 ? -8.123 -9.842 -5.700 1.00 93.19 92 ARG A C 1
ATOM 729 O O . ARG A 1 92 ? -9.078 -10.149 -6.413 1.00 93.19 92 ARG A O 1
ATOM 736 N N . ALA A 1 93 ? -7.971 -10.300 -4.462 1.00 93.94 93 ALA A N 1
ATOM 737 C CA . ALA A 1 93 ? -8.942 -11.180 -3.820 1.00 93.94 93 ALA A CA 1
ATOM 738 C C . ALA A 1 93 ? -10.112 -10.394 -3.209 1.00 93.94 93 ALA A C 1
ATOM 740 O O . ALA A 1 93 ? -11.224 -10.909 -3.131 1.00 93.94 93 ALA A O 1
ATOM 741 N N . VAL A 1 94 ? -9.859 -9.152 -2.789 1.00 93.75 94 VAL A N 1
ATOM 742 C CA . VAL A 1 94 ? -10.827 -8.286 -2.105 1.00 93.75 94 VAL A CA 1
ATOM 743 C C . VAL A 1 94 ? -10.882 -6.924 -2.799 1.00 93.75 94 VAL A C 1
ATOM 745 O O . VAL A 1 94 ? -9.871 -6.426 -3.303 1.00 93.75 94 VAL A O 1
ATOM 748 N N . ALA A 1 95 ? -12.072 -6.326 -2.863 1.00 92.06 95 ALA A N 1
ATOM 749 C CA . ALA A 1 95 ? -12.259 -4.994 -3.430 1.00 92.06 95 ALA A CA 1
ATOM 750 C C . ALA A 1 95 ? -11.763 -3.889 -2.477 1.00 92.06 95 ALA A C 1
ATOM 752 O O . ALA A 1 95 ? -11.851 -4.019 -1.259 1.00 92.06 95 ALA A O 1
ATOM 753 N N . GLU A 1 96 ? -11.298 -2.770 -3.038 1.00 89.69 96 GLU A N 1
ATOM 754 C CA . GLU A 1 96 ? -10.785 -1.609 -2.284 1.00 89.69 96 GLU A CA 1
ATOM 755 C C . GLU A 1 96 ? -11.797 -1.083 -1.255 1.00 89.69 96 GLU A C 1
ATOM 757 O O . GLU A 1 96 ? -11.456 -0.912 -0.088 1.00 89.69 96 GLU A O 1
ATOM 762 N N . ASP A 1 97 ? -13.059 -0.903 -1.655 1.00 91.62 97 ASP A N 1
ATOM 763 C CA . ASP A 1 97 ? -14.108 -0.389 -0.765 1.00 91.62 97 ASP A CA 1
ATOM 764 C C . ASP A 1 97 ? -14.365 -1.315 0.433 1.00 91.62 97 ASP A C 1
ATOM 766 O O . ASP A 1 97 ? -14.610 -0.859 1.552 1.00 91.62 97 ASP A O 1
ATOM 770 N N . GLU A 1 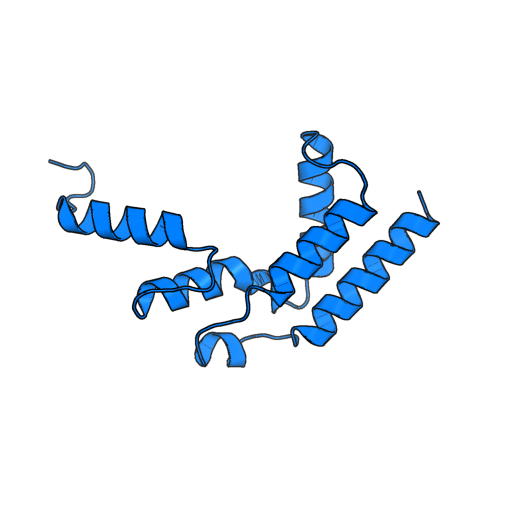98 ? -14.275 -2.628 0.214 1.00 93.94 98 GLU A N 1
ATOM 771 C CA . GLU A 1 98 ? -14.422 -3.623 1.273 1.00 93.94 98 GLU A CA 1
ATOM 772 C C . GLU A 1 98 ? -13.250 -3.565 2.259 1.00 93.94 98 GLU A C 1
ATOM 774 O O . GLU A 1 98 ? -13.461 -3.644 3.470 1.00 93.94 98 GLU A O 1
ATOM 779 N N . GLN A 1 99 ? -12.037 -3.329 1.762 1.00 94.12 99 GLN A N 1
ATOM 780 C CA . GLN A 1 99 ? -10.836 -3.197 2.589 1.00 94.12 99 GLN A CA 1
ATOM 781 C C . GLN A 1 99 ? -10.840 -1.906 3.398 1.00 94.12 99 GLN A C 1
ATOM 783 O O . GLN A 1 99 ? -10.523 -1.916 4.587 1.00 94.12 99 GLN A O 1
ATOM 788 N N . LEU A 1 100 ? -11.263 -0.796 2.791 1.00 94.06 100 LEU A N 1
ATOM 789 C CA . LEU A 1 100 ? -11.433 0.475 3.491 1.00 94.06 100 LEU A CA 1
ATOM 790 C C . LEU A 1 100 ? -12.495 0.371 4.592 1.00 94.06 100 LEU A C 1
ATOM 792 O O . LEU A 1 100 ? -12.311 0.934 5.672 1.00 94.06 100 LEU A O 1
ATOM 796 N N . ARG A 1 101 ? -13.584 -0.372 4.358 1.00 94.12 101 ARG A N 1
ATOM 797 C CA . ARG A 1 101 ? -14.582 -0.663 5.397 1.00 94.12 101 ARG A CA 1
ATOM 798 C C . ARG A 1 101 ? -13.980 -1.497 6.530 1.00 94.12 101 ARG A C 1
ATOM 800 O O . ARG A 1 101 ? -14.078 -1.080 7.681 1.00 94.12 101 ARG A O 1
ATOM 807 N N . ALA A 1 102 ? -13.313 -2.606 6.209 1.00 94.31 102 ALA A N 1
ATOM 808 C CA . ALA A 1 102 ? -12.680 -3.471 7.204 1.00 94.31 102 ALA A CA 1
ATOM 809 C C . ALA A 1 102 ? -11.642 -2.713 8.051 1.00 94.31 102 ALA A C 1
ATOM 811 O O . ALA A 1 102 ? -11.564 -2.905 9.264 1.00 94.31 102 ALA A O 1
ATOM 812 N N . LEU A 1 103 ? -10.879 -1.803 7.433 1.00 95.00 103 LEU A N 1
ATOM 813 C CA . LEU A 1 103 ? -9.910 -0.959 8.130 1.00 95.00 103 LEU A CA 1
ATOM 814 C C . LEU A 1 103 ? -10.581 -0.026 9.142 1.00 95.00 103 LEU A C 1
ATOM 816 O O . LEU A 1 103 ? -10.100 0.102 10.266 1.00 95.00 103 LEU A O 1
ATOM 820 N N . ARG A 1 104 ? -11.689 0.615 8.754 1.00 93.06 104 ARG A N 1
ATOM 821 C CA . ARG A 1 104 ? -12.443 1.531 9.624 1.00 93.06 104 ARG A CA 1
ATOM 822 C C . ARG A 1 104 ? -13.071 0.799 10.806 1.00 93.06 104 ARG A C 1
ATOM 824 O O . ARG A 1 104 ? -12.983 1.291 11.925 1.00 93.06 104 ARG A O 1
ATOM 831 N N . GLU A 1 105 ? -13.657 -0.373 10.571 1.00 94.12 105 GLU A N 1
ATOM 832 C CA . GLU A 1 105 ? -14.220 -1.222 11.630 1.00 94.12 105 GLU A CA 1
ATOM 833 C C . GLU A 1 105 ? -13.135 -1.678 12.614 1.00 94.12 105 GLU A C 1
ATOM 835 O O . GLU A 1 105 ? -13.299 -1.550 13.828 1.00 94.12 105 GLU A O 1
ATOM 840 N N . PHE A 1 106 ? -11.992 -2.137 12.096 1.00 93.19 106 PHE A N 1
ATOM 841 C CA . PHE A 1 106 ? -10.850 -2.535 12.915 1.00 93.19 106 PHE A CA 1
ATOM 842 C C . PHE A 1 106 ? -10.293 -1.371 13.748 1.00 93.19 106 PHE A C 1
ATOM 844 O O . PHE A 1 106 ? -10.027 -1.534 14.940 1.00 93.19 106 PHE A O 1
ATOM 851 N N . ALA A 1 107 ? -10.133 -0.194 13.139 1.00 90.62 107 ALA A N 1
ATOM 852 C CA . ALA A 1 107 ? -9.649 0.999 13.824 1.00 90.62 107 ALA A CA 1
ATOM 853 C C . ALA A 1 107 ? -10.616 1.449 14.931 1.00 90.62 107 ALA A C 1
ATOM 855 O O . ALA A 1 107 ? -10.170 1.698 16.050 1.00 90.62 107 ALA A O 1
ATOM 856 N N . GLY A 1 108 ? -11.924 1.483 14.651 1.00 85.56 108 GLY A N 1
ATOM 857 C CA . GLY A 1 108 ? -12.957 1.824 15.634 1.00 85.56 108 GLY A CA 1
ATOM 858 C C . GLY A 1 108 ? -12.937 0.886 16.841 1.00 85.56 108 GLY A C 1
ATOM 859 O O . GLY A 1 108 ? -12.774 1.341 17.970 1.00 85.56 108 GLY A O 1
ATOM 860 N N . GLY A 1 109 ? -12.941 -0.429 16.600 1.00 80.19 109 GLY A N 1
ATOM 861 C CA . GLY A 1 109 ? -12.860 -1.418 17.678 1.00 80.19 109 GLY A CA 1
ATOM 862 C C . GLY A 1 109 ? -11.569 -1.340 18.503 1.00 80.19 109 GLY A C 1
ATOM 863 O O . GLY A 1 109 ? -11.539 -1.796 19.642 1.00 80.19 109 GLY A O 1
ATOM 864 N N . ARG A 1 110 ? -10.487 -0.764 17.969 1.00 73.38 110 ARG A N 1
ATOM 865 C CA . ARG A 1 110 ? -9.242 -0.555 18.720 1.00 73.38 110 ARG A CA 1
ATOM 866 C C . ARG A 1 110 ? -9.284 0.699 19.592 1.00 73.38 110 ARG A C 1
ATOM 868 O O . ARG A 1 110 ? -8.698 0.678 20.668 1.00 73.38 110 ARG A O 1
ATOM 875 N N . LEU A 1 111 ? -9.945 1.759 19.131 1.00 63.62 111 LEU A N 1
ATOM 876 C CA . LEU A 1 111 ? -10.135 2.992 19.899 1.00 63.62 111 LEU A CA 1
ATOM 877 C C . LEU A 1 111 ? -11.083 2.772 21.083 1.00 63.62 111 LEU A C 1
ATOM 879 O O . LEU A 1 111 ? -10.836 3.310 22.152 1.00 63.62 111 LEU A O 1
ATOM 883 N N . ASP A 1 112 ? -12.093 1.913 20.926 1.00 62.38 112 ASP A N 1
ATOM 884 C CA . ASP A 1 112 ? -13.026 1.565 22.009 1.00 62.38 112 ASP A CA 1
ATOM 885 C C . ASP A 1 112 ? -12.373 0.735 23.138 1.00 62.38 112 ASP A C 1
ATOM 887 O O . ASP A 1 112 ? -12.917 0.640 24.237 1.00 62.38 112 ASP A O 1
ATOM 891 N N . ASN A 1 113 ? -11.215 0.117 22.871 1.00 55.69 113 ASN A N 1
ATOM 892 C CA . ASN A 1 113 ? -10.492 -0.780 23.785 1.00 55.69 113 ASN A CA 1
ATOM 893 C C . ASN A 1 113 ? -9.159 -0.198 24.314 1.00 55.69 113 ASN A C 1
ATOM 895 O O . ASN A 1 113 ? -8.399 -0.932 24.955 1.00 55.69 113 ASN A O 1
ATOM 899 N N . ALA A 1 114 ? -8.836 1.062 24.001 1.00 52.88 114 ALA A N 1
ATOM 900 C CA . ALA A 1 114 ? -7.590 1.747 24.375 1.00 52.88 114 ALA A CA 1
ATOM 901 C C . ALA A 1 114 ? -7.799 2.733 25.533 1.00 52.88 114 ALA A C 1
ATOM 903 O O . ALA A 1 114 ? -6.849 2.863 26.340 1.00 52.88 114 ALA A O 1
#

pLDDT: mean 91.61, std 8.79, range [49.72, 98.12]

Radius of gyration: 17.07 Å; chains: 1; bounding box: 47×21×43 Å